Protein AF-A0A0P9Q0Q7-F1 (afdb_monomer_lite)

pLDDT: mean 89.07, std 8.87, range [48.38, 97.19]

Radius of gyration: 19.6 Å; chains: 1; bounding box: 45×45×60 Å

Secondary structure (DSSP, 8-state):
-HHHHHHHHHHHHHHHHHHHHHHHTT-HHHHHHHHHHHHHHHHHHHHHHHHHHHHHHHHHHHHHHHHHHHHHHHHHHHHHH-TTHHHHHHHHHHHHHHHHHHHHHHHHHHHHHH--SSHHHHHHHHHHHHHHHHHHHHHTSHHHHHHHHHHHSS---

Sequence (157 aa):
MLGWYALGSAIMAASAFQFYLQY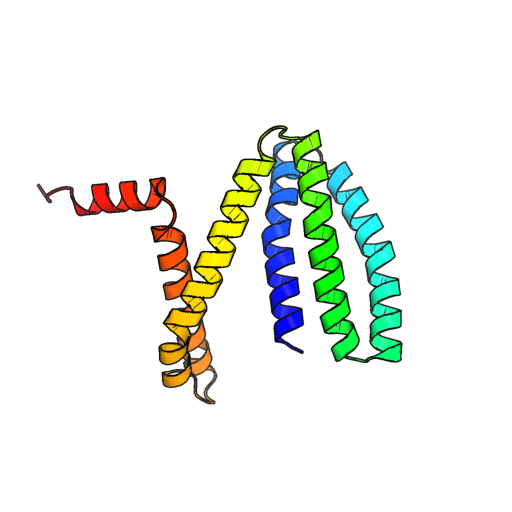AYGRMHLHLWYSLISTLISVPVMFVAIHYHGVYGAALAWFFLRATSFAIWPVIVHQHLAPGLHRQWLSDILRISAMTAAGLAISAPVFHLIADESRGSLLLALAASGLVTLALVAASHGPLASKIYVLFSKPST

Organism: NCBI:txid264451

Foldseek 3Di:
DVVLQVLLVVLVVVCVVLVVLCVVVVNCVLVVVLVVVLCVVLVVQQVVLCVPPNPVSNSNSSNVSSVVCSVPVVVVSCVVRPPPVVVVSVVLVVLLVVLLVVLLVVLVVVLVVQDDPDPVSNVVSVVVSVVSSVVSSQCSDVVSVVVVVVVVPDPDD

Structure (mmCIF, N/CA/C/O backbone):
data_AF-A0A0P9Q0Q7-F1
#
_entry.id   AF-A0A0P9Q0Q7-F1
#
loop_
_atom_site.group_PDB
_atom_site.id
_atom_site.type_symbol
_atom_site.label_atom_id
_atom_site.label_alt_id
_atom_site.label_comp_id
_atom_site.label_asym_id
_atom_site.label_entity_id
_atom_site.label_seq_id
_atom_site.pdbx_PDB_ins_code
_atom_site.Cartn_x
_atom_site.Cartn_y
_atom_site.Cartn_z
_atom_site.occupancy
_atom_site.B_iso_or_equiv
_atom_site.auth_seq_id
_atom_site.auth_comp_id
_atom_site.auth_asym_id
_atom_site.auth_atom_id
_atom_site.pdbx_PDB_model_num
ATOM 1 N N . MET A 1 1 ? 9.845 2.723 -13.147 1.00 74.44 1 MET A N 1
ATOM 2 C CA . MET A 1 1 ? 9.960 1.307 -12.719 1.00 74.44 1 MET A CA 1
ATOM 3 C C . MET A 1 1 ? 9.775 1.166 -11.213 1.00 74.44 1 MET A C 1
ATOM 5 O O . MET A 1 1 ? 8.823 0.516 -10.804 1.00 74.44 1 MET A O 1
ATOM 9 N N . LEU A 1 2 ? 10.594 1.841 -10.395 1.00 82.62 2 LEU A N 1
ATOM 10 C CA . LEU A 1 2 ? 10.502 1.778 -8.928 1.00 82.62 2 LEU A CA 1
ATOM 11 C C . LEU A 1 2 ? 9.139 2.227 -8.370 1.00 82.62 2 LEU A C 1
ATOM 13 O O . LEU A 1 2 ? 8.640 1.610 -7.439 1.00 82.62 2 LEU A O 1
ATOM 17 N N . GLY A 1 3 ? 8.500 3.233 -8.981 1.00 88.88 3 GLY A N 1
ATOM 18 C CA . GLY A 1 3 ? 7.166 3.694 -8.571 1.00 88.88 3 GLY A CA 1
ATOM 19 C C . GLY A 1 3 ? 6.092 2.600 -8.615 1.00 88.88 3 GLY A C 1
ATOM 20 O O . GLY A 1 3 ? 5.361 2.429 -7.647 1.00 88.88 3 GLY A O 1
ATOM 21 N N . TRP A 1 4 ? 6.043 1.795 -9.684 1.00 88.62 4 TRP A N 1
ATOM 22 C CA . TRP A 1 4 ? 5.101 0.669 -9.794 1.00 88.62 4 TRP A CA 1
ATOM 23 C C . TRP A 1 4 ? 5.339 -0.384 -8.715 1.00 88.62 4 TRP A C 1
ATOM 25 O O . TRP A 1 4 ? 4.401 -0.876 -8.090 1.00 88.62 4 TRP A O 1
ATOM 35 N N . TYR A 1 5 ? 6.609 -0.682 -8.451 1.00 90.12 5 TYR A N 1
ATOM 36 C CA . TYR A 1 5 ? 6.983 -1.623 -7.409 1.00 90.12 5 TYR A CA 1
ATOM 37 C C . TYR A 1 5 ? 6.621 -1.105 -6.007 1.00 90.12 5 TYR A C 1
ATOM 39 O O . TYR A 1 5 ? 6.055 -1.843 -5.197 1.00 90.12 5 TYR A O 1
ATOM 47 N N . ALA A 1 6 ? 6.880 0.178 -5.734 1.00 89.88 6 ALA A N 1
ATOM 48 C CA . ALA A 1 6 ? 6.519 0.837 -4.482 1.00 89.88 6 ALA A CA 1
ATOM 49 C C . ALA A 1 6 ? 4.998 0.853 -4.265 1.00 89.88 6 ALA A C 1
ATOM 51 O O . ALA A 1 6 ? 4.535 0.489 -3.187 1.00 89.88 6 ALA A O 1
ATOM 52 N N . LEU A 1 7 ? 4.213 1.172 -5.301 1.00 91.44 7 LEU A N 1
ATOM 53 C CA . LEU A 1 7 ? 2.749 1.111 -5.252 1.00 91.44 7 LEU A CA 1
ATOM 54 C C . LEU A 1 7 ? 2.243 -0.309 -4.976 1.00 91.44 7 LEU A C 1
ATOM 56 O O . LEU A 1 7 ? 1.397 -0.502 -4.106 1.00 91.44 7 LEU A O 1
ATOM 60 N N . GLY A 1 8 ? 2.790 -1.319 -5.660 1.00 92.81 8 GLY A N 1
ATOM 61 C CA . GLY A 1 8 ? 2.439 -2.718 -5.400 1.00 92.81 8 GLY A CA 1
ATOM 62 C C . GLY A 1 8 ? 2.767 -3.142 -3.965 1.00 92.81 8 GLY A C 1
ATOM 63 O O . GLY A 1 8 ? 1.988 -3.851 -3.330 1.00 92.81 8 GLY A O 1
ATOM 64 N N . SER A 1 9 ? 3.885 -2.653 -3.425 1.00 92.62 9 SER A N 1
ATOM 65 C CA . SER A 1 9 ? 4.300 -2.901 -2.038 1.00 92.62 9 SER A CA 1
ATOM 66 C C . SER A 1 9 ? 3.380 -2.208 -1.026 1.00 92.62 9 SER A C 1
ATOM 68 O O . SER A 1 9 ? 3.021 -2.810 -0.017 1.00 92.62 9 SER A O 1
ATOM 70 N N . ALA A 1 10 ? 2.925 -0.986 -1.316 1.00 91.62 10 ALA A N 1
ATOM 71 C CA . ALA A 1 10 ? 1.951 -0.271 -0.492 1.00 91.62 10 ALA A CA 1
ATOM 72 C C . ALA A 1 10 ? 0.596 -1.001 -0.440 1.00 91.62 10 ALA A C 1
ATOM 74 O O . ALA A 1 10 ? 0.032 -1.194 0.637 1.00 91.62 10 ALA A O 1
ATOM 75 N N . ILE A 1 11 ? 0.107 -1.485 -1.588 1.00 93.44 11 ILE A N 1
ATOM 76 C CA . ILE A 1 11 ? -1.113 -2.305 -1.661 1.00 93.44 11 ILE A CA 1
ATOM 77 C C . ILE A 1 11 ? -0.936 -3.604 -0.869 1.00 93.44 11 ILE A C 1
ATOM 79 O O . ILE A 1 11 ? -1.824 -4.006 -0.118 1.00 93.44 11 ILE A O 1
ATOM 83 N N . MET A 1 12 ? 0.223 -4.255 -0.996 1.00 92.94 12 MET A N 1
ATOM 84 C CA . MET A 1 12 ? 0.531 -5.465 -0.237 1.00 92.94 12 MET A CA 1
ATOM 85 C C . MET A 1 12 ? 0.514 -5.202 1.277 1.00 92.94 12 MET A C 1
ATOM 87 O O . MET A 1 12 ? -0.093 -5.978 2.014 1.00 92.94 12 MET A O 1
ATOM 91 N N . ALA A 1 13 ? 1.090 -4.091 1.741 1.00 91.69 13 ALA A N 1
ATOM 92 C CA . ALA A 1 13 ? 1.037 -3.694 3.147 1.00 91.69 13 ALA A CA 1
ATOM 93 C C . ALA A 1 13 ? -0.410 -3.482 3.628 1.00 91.69 13 ALA A C 1
ATOM 95 O O . ALA A 1 13 ? -0.793 -4.005 4.672 1.00 91.69 13 ALA A O 1
ATOM 96 N N . ALA A 1 14 ? -1.251 -2.808 2.836 1.00 90.50 14 ALA A N 1
ATOM 97 C CA . ALA A 1 14 ? -2.673 -2.650 3.150 1.00 90.50 14 ALA A CA 1
ATOM 98 C C . ALA A 1 14 ? -3.433 -3.993 3.156 1.00 90.50 14 ALA A C 1
ATOM 100 O O . ALA A 1 14 ? -4.350 -4.197 3.951 1.00 90.50 14 ALA A O 1
ATOM 101 N N . SER A 1 15 ? -3.049 -4.946 2.303 1.00 89.62 15 SER A N 1
ATOM 102 C CA . SER A 1 15 ? -3.667 -6.277 2.263 1.00 89.62 15 SER A CA 1
ATOM 103 C C . SER A 1 15 ? -3.390 -7.117 3.519 1.00 89.62 15 SER A C 1
ATOM 105 O O . SER A 1 15 ? -4.184 -8.001 3.845 1.00 89.62 15 SER A O 1
ATOM 107 N N . ALA A 1 16 ? -2.328 -6.810 4.278 1.00 89.44 16 ALA A N 1
ATOM 108 C CA . ALA A 1 16 ? -1.969 -7.533 5.499 1.00 89.44 16 ALA A CA 1
ATOM 109 C C . ALA A 1 16 ? -3.062 -7.461 6.581 1.00 89.44 16 ALA A C 1
ATOM 111 O O . ALA A 1 16 ? -3.236 -8.408 7.348 1.00 89.44 16 ALA A O 1
ATOM 112 N N . PHE A 1 17 ? -3.877 -6.400 6.600 1.00 89.00 17 PHE A N 1
ATOM 113 C CA . PHE A 1 17 ? -5.008 -6.300 7.528 1.00 89.00 17 PHE A CA 1
ATOM 114 C C . PHE A 1 17 ? -6.030 -7.432 7.347 1.00 89.00 17 PHE A C 1
ATOM 116 O O . PHE A 1 17 ? -6.624 -7.885 8.324 1.00 89.00 17 PHE A O 1
ATOM 123 N N . GLN A 1 18 ? -6.186 -7.952 6.126 1.00 90.94 18 GLN A N 1
ATOM 124 C CA . GLN A 1 18 ? -7.062 -9.096 5.862 1.00 90.94 18 GLN A CA 1
ATOM 125 C C . GLN A 1 18 ? -6.522 -10.389 6.474 1.00 90.94 18 GLN A C 1
ATOM 127 O O . GLN A 1 18 ? -7.299 -11.243 6.900 1.00 90.94 18 GLN A O 1
ATOM 132 N N . PHE A 1 19 ? -5.197 -10.536 6.529 1.00 90.06 19 PHE A N 1
ATOM 133 C CA . PHE A 1 19 ? -4.550 -11.649 7.215 1.00 90.06 19 PHE A CA 1
ATOM 134 C C . PHE A 1 19 ? -4.738 -11.540 8.734 1.00 90.06 19 PHE A C 1
ATOM 136 O O . PHE A 1 19 ? -5.139 -12.516 9.364 1.00 90.06 19 PHE A O 1
ATOM 143 N N . TYR A 1 20 ? -4.547 -10.351 9.316 1.00 90.81 20 TYR A N 1
ATOM 144 C CA . TYR A 1 20 ? -4.773 -10.141 10.752 1.00 90.81 20 TYR A CA 1
ATOM 145 C C . TYR A 1 20 ? -6.220 -10.419 11.162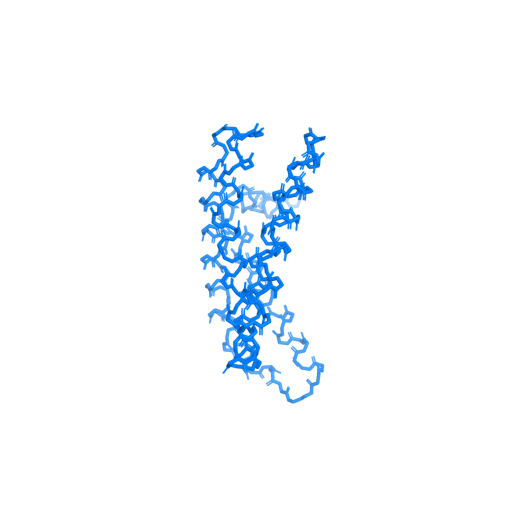 1.00 90.81 20 TYR A C 1
ATOM 147 O O . TYR A 1 20 ? -6.454 -11.041 12.196 1.00 90.81 20 TYR A O 1
ATOM 155 N N . LEU A 1 21 ? -7.190 -10.033 10.329 1.00 90.44 21 LEU A N 1
ATOM 156 C CA . LEU A 1 21 ? -8.595 -10.358 10.561 1.00 90.44 21 LEU A CA 1
ATOM 157 C C . LEU A 1 21 ? -8.821 -11.878 10.562 1.00 90.44 21 LEU A C 1
ATOM 159 O O . LEU A 1 21 ? -9.425 -12.417 11.483 1.00 90.44 21 LEU A O 1
ATOM 163 N N . GLN A 1 22 ? -8.276 -12.597 9.581 1.00 91.50 22 GLN A N 1
ATOM 164 C CA . GLN A 1 22 ? -8.366 -14.062 9.537 1.00 91.50 22 GLN A CA 1
ATOM 165 C C . GLN A 1 22 ? -7.701 -14.731 10.744 1.00 91.50 22 GLN A C 1
ATOM 167 O O . GLN A 1 22 ? -8.200 -15.750 11.227 1.00 91.50 22 GLN A O 1
ATOM 172 N N . TYR A 1 23 ? -6.612 -14.144 11.247 1.00 91.25 23 TYR A N 1
ATOM 173 C CA . TYR A 1 23 ? -5.919 -14.595 12.452 1.00 91.25 23 TYR A CA 1
ATOM 174 C C . TYR A 1 23 ? -6.765 -14.425 13.701 1.00 91.25 23 TYR A C 1
ATOM 176 O O . TYR A 1 23 ? -6.936 -15.385 14.448 1.00 91.25 23 TYR A O 1
ATOM 184 N N . ALA A 1 24 ? -7.374 -13.255 13.879 1.00 90.44 24 ALA A N 1
ATOM 185 C CA . ALA A 1 24 ? -8.249 -12.983 15.013 1.00 90.44 24 ALA A CA 1
ATOM 186 C C . ALA A 1 24 ? -9.450 -13.945 15.081 1.00 90.44 24 ALA A C 1
ATOM 188 O O . ALA A 1 24 ? -9.855 -14.347 16.167 1.00 90.44 24 ALA A O 1
ATOM 189 N N . TYR A 1 25 ? -9.988 -14.357 13.929 1.00 90.31 25 TYR A N 1
ATOM 190 C CA . TYR A 1 25 ? -11.109 -15.302 13.844 1.00 90.31 25 TYR A CA 1
ATOM 191 C C . TYR A 1 25 ? -10.684 -16.783 13.780 1.00 90.31 25 TYR A C 1
ATOM 193 O O . TYR A 1 25 ? -11.538 -17.657 13.622 1.00 90.31 25 TYR A O 1
ATOM 201 N N . GLY A 1 26 ? -9.383 -17.095 13.844 1.00 91.25 26 GLY A N 1
ATOM 202 C CA . GLY A 1 26 ? -8.869 -18.47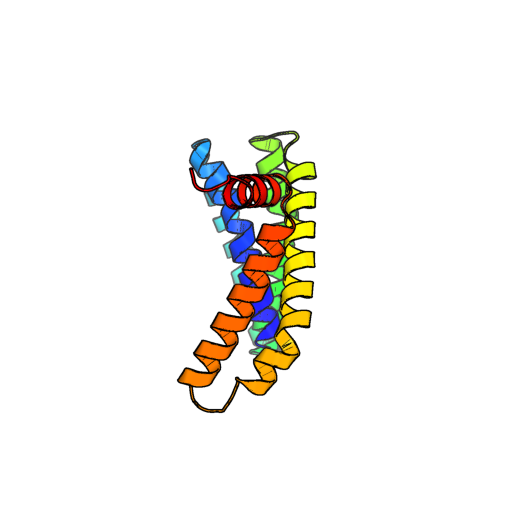0 13.781 1.00 91.25 26 GLY A CA 1
ATOM 203 C C . GLY A 1 26 ? -9.093 -19.188 12.440 1.00 91.25 26 GLY A C 1
ATOM 204 O O . GLY A 1 26 ? -8.945 -20.406 12.354 1.00 91.25 26 GLY A O 1
ATOM 205 N N . ARG A 1 27 ? -9.445 -18.470 11.364 1.00 88.56 27 ARG A N 1
ATOM 206 C CA . ARG A 1 27 ? -9.771 -19.048 10.044 1.00 88.56 27 ARG A CA 1
ATOM 207 C C . ARG A 1 27 ? -8.615 -18.921 9.048 1.00 88.56 27 ARG A C 1
ATOM 209 O O . ARG A 1 27 ? -8.761 -18.345 7.975 1.00 88.56 27 ARG A O 1
ATOM 216 N N . MET A 1 28 ? -7.472 -19.518 9.381 1.00 89.56 28 MET A N 1
ATOM 217 C CA . MET A 1 28 ? -6.247 -19.475 8.559 1.00 89.56 28 MET A CA 1
ATOM 218 C C . MET A 1 28 ? -6.342 -20.188 7.204 1.00 89.56 28 MET A C 1
ATOM 220 O O . MET A 1 28 ? -5.610 -19.848 6.276 1.00 89.56 28 MET A O 1
ATOM 224 N N . HIS A 1 29 ? -7.240 -21.166 7.068 1.00 90.25 29 HIS A N 1
ATOM 225 C CA . HIS A 1 29 ? -7.381 -21.944 5.833 1.00 90.25 29 HIS A CA 1
ATOM 226 C C . HIS A 1 29 ? -7.730 -21.068 4.621 1.00 90.25 29 HIS A C 1
ATOM 228 O O . HIS A 1 29 ? -7.271 -21.352 3.518 1.00 90.25 29 HIS A O 1
ATOM 234 N N . LEU A 1 30 ? -8.487 -19.983 4.820 1.00 89.44 30 LEU A N 1
ATOM 235 C CA . LEU A 1 30 ? -8.807 -19.025 3.760 1.00 89.44 30 LEU A CA 1
ATOM 236 C C . LEU A 1 30 ? -7.532 -18.360 3.221 1.00 89.44 30 LEU A C 1
ATOM 238 O O . LEU A 1 30 ? -7.326 -18.313 2.010 1.00 89.44 30 LEU A O 1
ATOM 242 N N . HIS A 1 31 ? -6.636 -17.918 4.106 1.00 91.56 31 HIS A N 1
ATOM 243 C CA . HIS A 1 31 ? -5.380 -17.280 3.718 1.00 91.56 31 HIS A CA 1
ATOM 244 C C . HIS A 1 31 ? -4.430 -18.257 3.026 1.00 91.56 31 HIS A C 1
ATOM 246 O O . HIS A 1 31 ? -3.730 -17.872 2.089 1.00 91.56 31 HIS A O 1
ATOM 252 N N . LEU A 1 32 ? -4.418 -19.520 3.463 1.00 92.19 32 LEU A N 1
ATOM 253 C CA . LEU A 1 32 ? -3.636 -20.571 2.817 1.00 92.19 32 LEU A CA 1
ATOM 254 C C . LEU A 1 32 ? -4.092 -20.774 1.369 1.00 92.19 32 LEU A C 1
ATOM 256 O O . LEU A 1 32 ? -3.270 -20.714 0.456 1.00 92.19 32 LEU A O 1
ATOM 260 N N . TRP A 1 33 ? -5.400 -20.937 1.147 1.00 92.81 33 TRP A N 1
ATOM 261 C CA . TRP A 1 33 ? -5.963 -21.067 -0.198 1.00 92.81 33 TRP A CA 1
ATOM 262 C C . TRP A 1 33 ? -5.686 -19.841 -1.065 1.00 92.81 33 TRP A C 1
ATOM 264 O O . TRP A 1 33 ? -5.246 -19.986 -2.204 1.00 92.81 33 TRP A O 1
ATOM 274 N N . TYR A 1 34 ? -5.859 -18.638 -0.515 1.00 92.31 34 TYR A N 1
ATOM 275 C CA . TYR A 1 34 ? -5.479 -17.404 -1.196 1.00 92.31 34 TYR A CA 1
ATOM 276 C C . TYR A 1 34 ? -4.002 -17.396 -1.591 1.00 92.31 34 TYR A C 1
ATOM 278 O O . TYR A 1 34 ? -3.682 -17.079 -2.731 1.00 92.31 34 TYR A O 1
ATOM 286 N N . SER A 1 35 ? -3.103 -17.776 -0.685 1.00 91.81 35 SER A N 1
ATOM 287 C CA . SER A 1 35 ? -1.659 -17.768 -0.937 1.00 91.81 35 SER A CA 1
ATOM 288 C C . SER A 1 35 ? -1.257 -18.777 -2.011 1.00 91.81 35 SER A C 1
ATOM 290 O O . SER A 1 35 ? -0.413 -18.468 -2.853 1.00 91.81 35 SER A O 1
ATOM 292 N N . LEU A 1 36 ? -1.890 -19.954 -2.026 1.00 95.56 36 LEU A N 1
ATOM 293 C CA . LEU A 1 36 ? -1.678 -20.977 -3.051 1.00 95.56 36 LEU A CA 1
ATOM 294 C C . LEU A 1 36 ? -2.149 -20.496 -4.425 1.00 95.56 36 LEU A C 1
ATOM 296 O O . LEU A 1 36 ? -1.371 -20.513 -5.376 1.00 95.56 36 LEU A O 1
ATOM 300 N N . ILE A 1 37 ? -3.389 -20.008 -4.521 1.00 94.62 37 ILE A N 1
ATOM 301 C CA . ILE A 1 37 ? -3.960 -19.497 -5.777 1.00 94.62 37 ILE A CA 1
ATOM 302 C C . ILE A 1 37 ? -3.165 -18.281 -6.265 1.00 94.62 37 ILE A C 1
ATOM 304 O O . ILE A 1 37 ? -2.792 -18.205 -7.434 1.00 94.62 37 ILE A O 1
ATOM 308 N N . SER A 1 38 ? -2.850 -17.348 -5.364 1.00 93.06 38 SER A N 1
ATOM 309 C CA . SER A 1 38 ? -2.074 -16.148 -5.674 1.00 93.06 38 SER A CA 1
ATOM 310 C C . SER A 1 38 ? -0.689 -16.509 -6.199 1.00 93.06 38 SER A C 1
ATOM 312 O O . SER A 1 38 ? -0.277 -15.953 -7.211 1.00 93.06 38 SER A O 1
ATOM 314 N N . THR A 1 39 ? 0.008 -17.469 -5.586 1.00 94.50 39 THR A N 1
ATOM 315 C CA . THR A 1 39 ? 1.317 -17.943 -6.068 1.00 94.50 39 THR A CA 1
ATOM 316 C C . THR A 1 39 ? 1.203 -18.626 -7.430 1.00 94.50 39 THR A C 1
ATOM 318 O O . THR A 1 39 ? 1.972 -18.299 -8.334 1.00 94.50 39 THR A O 1
ATOM 321 N N . LEU A 1 40 ? 0.221 -19.517 -7.603 1.00 96.88 40 LEU A N 1
ATOM 322 C CA . LEU A 1 40 ? 0.012 -20.260 -8.848 1.00 96.88 40 LEU A CA 1
ATOM 323 C C . LEU A 1 40 ? -0.275 -19.338 -10.039 1.00 96.88 40 LEU A C 1
ATOM 325 O O . LEU A 1 40 ? 0.123 -19.651 -11.153 1.00 96.88 40 LEU A O 1
ATOM 329 N N . ILE A 1 41 ? -0.924 -18.195 -9.807 1.00 96.31 41 ILE A N 1
ATOM 330 C CA . ILE A 1 41 ? -1.160 -17.166 -10.828 1.00 96.31 41 ILE A CA 1
ATOM 331 C C . ILE A 1 41 ? 0.058 -16.243 -10.970 1.00 96.31 41 ILE A C 1
ATOM 333 O O . ILE A 1 41 ? 0.486 -15.934 -12.081 1.00 96.31 41 ILE A O 1
ATOM 337 N N . SER A 1 42 ? 0.637 -15.794 -9.855 1.00 94.50 42 SER A N 1
ATOM 338 C CA . SER A 1 42 ? 1.690 -14.772 -9.860 1.00 94.50 42 SER A CA 1
ATOM 339 C C . SER A 1 42 ? 2.968 -15.255 -10.534 1.00 94.50 42 SER A C 1
ATOM 341 O O . SER A 1 42 ? 3.576 -14.491 -11.274 1.00 94.50 42 SER A O 1
ATOM 343 N N . VAL A 1 43 ? 3.374 -16.508 -10.305 1.00 96.06 43 VAL A N 1
ATOM 344 C CA . VAL A 1 43 ? 4.601 -17.080 -10.885 1.00 96.06 43 VAL A CA 1
ATOM 345 C C . VAL A 1 43 ? 4.569 -17.086 -12.422 1.00 96.06 43 VAL A C 1
ATOM 347 O O . VAL A 1 43 ? 5.469 -16.490 -13.017 1.00 96.06 43 VAL A O 1
ATOM 350 N N . PRO A 1 44 ? 3.564 -17.679 -13.097 1.00 96.94 44 PRO A N 1
ATOM 351 C CA . PRO A 1 44 ? 3.512 -17.674 -14.557 1.00 96.94 44 PRO A CA 1
ATOM 352 C C . PRO A 1 44 ? 3.326 -16.268 -15.135 1.00 96.94 44 PRO A C 1
ATOM 354 O O . PRO A 1 44 ? 3.985 -15.933 -16.118 1.00 96.94 44 PRO A O 1
ATOM 357 N N . VAL A 1 45 ? 2.506 -15.412 -14.512 1.00 96.62 45 VAL A N 1
ATOM 358 C CA . VAL A 1 45 ? 2.345 -14.015 -14.958 1.00 96.62 45 VAL A CA 1
ATOM 359 C C . VAL A 1 45 ? 3.675 -13.263 -14.887 1.00 96.62 45 VAL A C 1
ATOM 361 O O . VAL A 1 45 ? 4.039 -12.565 -15.831 1.00 96.62 45 VAL A O 1
ATOM 364 N N . MET A 1 46 ? 4.429 -13.435 -13.800 1.00 95.62 46 MET A N 1
ATOM 365 C CA . MET A 1 46 ? 5.739 -12.813 -13.628 1.00 95.62 46 MET A CA 1
ATOM 366 C C . MET A 1 46 ? 6.753 -13.342 -14.647 1.00 95.62 46 MET A C 1
ATOM 368 O O . MET A 1 46 ? 7.482 -12.553 -15.241 1.00 95.62 46 MET A O 1
ATOM 372 N N . PHE A 1 47 ? 6.770 -14.656 -14.895 1.00 97.06 47 PHE A N 1
ATOM 373 C CA . PHE A 1 47 ? 7.647 -15.274 -15.891 1.00 97.06 47 PHE A CA 1
ATOM 374 C C . PHE A 1 47 ? 7.411 -14.692 -17.289 1.00 97.06 47 PHE A C 1
ATOM 376 O O . PHE A 1 47 ? 8.350 -14.226 -17.931 1.00 97.06 47 PHE A O 1
ATOM 383 N N . VAL A 1 48 ? 6.150 -14.650 -17.730 1.00 97.19 48 VAL A N 1
ATOM 384 C CA . VAL A 1 48 ? 5.766 -14.083 -19.030 1.00 97.19 48 VAL A CA 1
ATOM 385 C C . VAL A 1 48 ? 6.126 -12.598 -19.100 1.00 97.19 48 VAL A C 1
ATOM 387 O O . VAL A 1 48 ? 6.760 -12.156 -20.057 1.00 97.19 48 VAL A O 1
ATOM 390 N N . ALA A 1 49 ? 5.787 -11.818 -18.071 1.00 95.88 49 ALA A N 1
ATOM 391 C CA . ALA A 1 49 ? 6.054 -10.384 -18.057 1.00 95.88 49 ALA A CA 1
ATOM 392 C C . ALA A 1 49 ? 7.557 -10.062 -18.108 1.00 95.88 49 ALA A C 1
ATOM 394 O O . ALA A 1 49 ? 7.964 -9.150 -18.828 1.00 95.88 49 ALA A O 1
ATOM 395 N N . ILE A 1 50 ? 8.386 -10.824 -17.388 1.00 96.12 50 ILE A N 1
ATOM 396 C CA . ILE A 1 50 ? 9.847 -10.686 -17.432 1.00 96.12 50 ILE A CA 1
ATOM 397 C C . ILE A 1 50 ? 10.387 -11.098 -18.800 1.00 96.12 50 ILE A C 1
ATOM 399 O O . ILE A 1 50 ? 11.240 -10.401 -19.343 1.00 96.12 50 ILE A O 1
ATOM 403 N N . HIS A 1 51 ? 9.895 -12.198 -19.371 1.00 96.12 51 HIS A N 1
ATOM 404 C CA . HIS A 1 51 ? 10.395 -12.705 -20.645 1.00 96.12 51 HIS A CA 1
ATOM 405 C C . HIS A 1 51 ? 10.198 -11.704 -21.794 1.00 96.12 51 HIS A C 1
ATOM 407 O O . HIS A 1 51 ? 11.121 -11.484 -22.573 1.00 96.12 51 HIS A O 1
ATOM 413 N N . TYR A 1 52 ? 9.031 -11.053 -21.871 1.00 95.31 52 TYR A N 1
ATOM 414 C CA . TYR A 1 52 ? 8.711 -10.125 -22.965 1.00 95.31 52 TYR A CA 1
ATOM 415 C C . TYR A 1 52 ? 9.064 -8.659 -22.684 1.00 95.31 52 TYR A C 1
ATOM 417 O O . TYR A 1 52 ? 9.361 -7.910 -23.612 1.00 95.31 52 TYR A O 1
ATOM 425 N N . HIS A 1 53 ? 9.021 -8.224 -21.421 1.00 93.31 53 HIS A N 1
ATOM 426 C CA . HIS A 1 53 ? 9.150 -6.808 -21.053 1.00 93.31 53 HIS A CA 1
ATOM 427 C C . HIS A 1 53 ? 10.218 -6.547 -19.976 1.00 93.31 53 HIS A C 1
ATOM 429 O O . HIS A 1 53 ? 10.322 -5.428 -19.457 1.00 93.31 53 HIS A O 1
ATOM 435 N N . GLY A 1 54 ? 11.014 -7.560 -19.618 1.00 93.00 54 GLY A N 1
ATOM 436 C CA . GLY A 1 54 ? 12.120 -7.452 -18.671 1.00 93.00 54 GLY A CA 1
ATOM 437 C C . GLY A 1 54 ? 11.699 -6.901 -17.307 1.00 93.00 54 GLY A C 1
ATOM 438 O O . GLY A 1 54 ? 10.645 -7.224 -16.757 1.00 93.00 54 GLY A O 1
ATOM 439 N N . VAL A 1 55 ? 12.534 -6.017 -16.758 1.00 92.25 55 VAL A N 1
ATOM 440 C CA . VAL A 1 55 ? 12.323 -5.404 -15.435 1.00 92.25 55 VAL A CA 1
ATOM 441 C C . VAL A 1 55 ? 11.068 -4.523 -15.395 1.00 92.25 55 VAL A C 1
ATOM 443 O O . VAL A 1 55 ? 10.383 -4.463 -14.372 1.00 92.25 55 VAL A O 1
ATOM 446 N N . TYR A 1 56 ? 10.726 -3.857 -16.503 1.00 93.00 56 TYR A N 1
ATOM 447 C CA . TYR A 1 56 ? 9.509 -3.047 -16.576 1.00 93.00 56 TYR A CA 1
ATOM 448 C C . TYR A 1 56 ? 8.258 -3.925 -16.475 1.00 93.00 56 TYR A C 1
ATOM 450 O O . TYR A 1 56 ? 7.356 -3.621 -15.692 1.00 93.00 56 TYR A O 1
ATOM 458 N N . GLY A 1 57 ? 8.251 -5.047 -17.204 1.00 93.12 57 GLY A N 1
ATOM 459 C CA . GLY A 1 57 ? 7.207 -6.066 -17.119 1.00 93.12 57 GLY A CA 1
ATOM 460 C C . GLY A 1 57 ? 7.028 -6.597 -15.706 1.00 93.12 57 GLY A C 1
ATOM 461 O O . GLY A 1 57 ? 5.904 -6.655 -15.217 1.00 93.12 57 GLY A O 1
ATOM 462 N N . ALA A 1 58 ? 8.133 -6.898 -15.021 1.00 93.81 58 ALA A N 1
ATOM 463 C CA . ALA A 1 58 ? 8.102 -7.371 -13.640 1.00 93.81 58 ALA A CA 1
ATOM 464 C C . ALA A 1 58 ? 7.410 -6.380 -12.691 1.00 93.81 58 ALA A C 1
ATOM 466 O O . ALA A 1 58 ? 6.546 -6.761 -11.901 1.00 93.81 58 ALA A O 1
ATOM 467 N N . ALA A 1 59 ? 7.764 -5.094 -12.780 1.00 93.56 59 ALA A N 1
ATOM 468 C CA . ALA A 1 59 ? 7.202 -4.060 -11.915 1.00 93.56 59 ALA A CA 1
ATOM 469 C C . ALA A 1 59 ? 5.699 -3.855 -12.164 1.00 93.56 59 ALA A C 1
ATOM 471 O O . ALA A 1 59 ? 4.928 -3.695 -11.216 1.00 93.56 59 ALA A O 1
ATOM 472 N N . LEU A 1 60 ? 5.284 -3.888 -13.433 1.00 94.56 60 LEU A N 1
ATOM 473 C CA . LEU A 1 60 ? 3.886 -3.735 -13.818 1.00 94.56 60 LEU A CA 1
ATOM 474 C C . LEU A 1 60 ? 3.056 -4.960 -13.402 1.00 94.56 60 LEU A C 1
ATOM 476 O O . LEU A 1 60 ? 2.006 -4.810 -12.778 1.00 94.56 60 LEU A O 1
ATOM 480 N N . ALA A 1 61 ? 3.565 -6.167 -13.662 1.00 95.38 61 ALA A N 1
ATOM 481 C CA . ALA A 1 61 ? 2.953 -7.419 -13.227 1.00 95.38 61 ALA A CA 1
ATOM 482 C C . ALA A 1 61 ? 2.799 -7.468 -11.703 1.00 95.38 61 ALA A C 1
ATOM 484 O O . ALA A 1 61 ? 1.717 -7.776 -11.210 1.00 95.38 61 ALA A O 1
ATOM 485 N N . TRP A 1 62 ? 3.842 -7.100 -10.950 1.00 94.69 62 TRP A N 1
ATOM 486 C CA . TRP A 1 62 ? 3.790 -7.024 -9.489 1.00 94.69 62 TRP A CA 1
ATOM 487 C C . TRP A 1 62 ? 2.664 -6.110 -9.001 1.00 94.69 62 TRP A C 1
ATOM 489 O O . TRP A 1 62 ? 1.860 -6.513 -8.160 1.00 94.69 62 TRP A O 1
ATOM 499 N N . PHE A 1 63 ? 2.580 -4.894 -9.546 1.00 95.56 63 PHE A N 1
ATOM 500 C CA . PHE A 1 63 ? 1.537 -3.940 -9.183 1.00 95.56 63 PHE A CA 1
ATOM 501 C C . PHE A 1 63 ? 0.136 -4.496 -9.458 1.00 95.56 63 PHE A C 1
ATOM 503 O O . PHE A 1 63 ? -0.689 -4.527 -8.545 1.00 95.56 63 PHE A O 1
ATOM 510 N N . PHE A 1 64 ? -0.129 -4.975 -10.677 1.00 96.00 64 PHE A N 1
ATOM 511 C CA . PHE A 1 64 ? -1.462 -5.449 -11.048 1.00 96.00 64 PHE A CA 1
ATOM 512 C C . PHE A 1 64 ? -1.866 -6.716 -10.296 1.00 96.00 64 PHE A C 1
ATOM 514 O O . PHE A 1 64 ? -2.994 -6.792 -9.823 1.00 96.00 64 PHE A O 1
ATOM 521 N N . LEU A 1 65 ? -0.950 -7.665 -10.082 1.00 95.50 65 LEU A N 1
ATOM 522 C CA . LEU A 1 65 ? -1.224 -8.852 -9.266 1.00 95.50 65 LEU A CA 1
ATOM 523 C C . LEU A 1 65 ? -1.650 -8.466 -7.841 1.00 95.50 65 LEU A C 1
ATOM 525 O O . LEU A 1 65 ? -2.623 -9.015 -7.314 1.00 95.50 65 LEU A O 1
ATOM 529 N N . ARG A 1 66 ? -0.963 -7.495 -7.220 1.00 95.19 66 ARG A N 1
ATOM 530 C CA . ARG A 1 66 ? -1.322 -6.991 -5.883 1.00 95.19 66 ARG A CA 1
ATOM 531 C C . ARG A 1 66 ? -2.621 -6.194 -5.897 1.00 95.19 66 ARG A C 1
ATOM 533 O O . ARG A 1 66 ? -3.445 -6.409 -5.014 1.00 95.19 66 ARG A O 1
ATOM 540 N N . ALA A 1 67 ? -2.839 -5.346 -6.898 1.00 93.75 67 ALA A N 1
ATOM 541 C CA . ALA A 1 67 ? -4.062 -4.562 -7.045 1.00 93.75 67 ALA A CA 1
ATOM 542 C C . ALA A 1 67 ? -5.297 -5.456 -7.229 1.00 93.75 67 ALA A C 1
ATOM 544 O O . ALA A 1 67 ? -6.276 -5.301 -6.504 1.00 93.75 67 ALA A O 1
ATOM 545 N N . THR A 1 68 ? -5.237 -6.444 -8.125 1.00 94.56 68 THR A N 1
ATOM 546 C CA . THR A 1 68 ? -6.324 -7.408 -8.347 1.00 94.56 68 THR A CA 1
ATOM 547 C C . THR A 1 68 ? -6.598 -8.231 -7.093 1.00 94.56 68 THR A C 1
ATOM 549 O O . THR A 1 68 ? -7.750 -8.371 -6.682 1.00 94.56 68 THR A O 1
ATOM 552 N N . SER A 1 69 ? -5.545 -8.718 -6.430 1.00 92.62 69 SER A N 1
ATOM 553 C CA . SER A 1 69 ? -5.690 -9.452 -5.168 1.00 92.62 69 SER A CA 1
ATOM 554 C C . SER A 1 69 ? -6.348 -8.591 -4.086 1.00 92.62 69 SER A C 1
ATOM 556 O O . SER A 1 69 ? -7.241 -9.058 -3.386 1.00 92.62 69 SER A O 1
ATOM 558 N N . PHE A 1 70 ? -5.961 -7.319 -3.978 1.00 92.88 70 PHE A N 1
ATOM 559 C CA . PHE A 1 70 ? -6.530 -6.372 -3.021 1.00 92.88 70 PHE A CA 1
ATOM 560 C C . PHE A 1 70 ? -7.956 -5.929 -3.368 1.00 92.88 70 PHE A C 1
ATOM 562 O O . PHE A 1 70 ? -8.717 -5.602 -2.469 1.00 92.88 70 PHE A O 1
ATOM 569 N N . ALA A 1 71 ? -8.357 -5.931 -4.638 1.00 91.25 71 ALA A N 1
ATOM 570 C CA . ALA A 1 71 ? -9.736 -5.632 -5.015 1.00 91.25 71 ALA A CA 1
ATOM 571 C C . ALA A 1 71 ? -10.690 -6.783 -4.651 1.00 91.25 71 ALA A C 1
ATOM 573 O O . ALA A 1 71 ? -11.806 -6.549 -4.193 1.00 91.25 71 ALA A O 1
ATOM 574 N N . ILE A 1 72 ? -10.244 -8.029 -4.834 1.00 92.25 72 ILE A N 1
ATOM 575 C CA . ILE A 1 72 ? -11.094 -9.218 -4.692 1.00 92.25 72 ILE A CA 1
ATOM 576 C C . ILE A 1 72 ? -11.075 -9.755 -3.255 1.00 92.25 72 ILE A C 1
ATOM 578 O O . ILE A 1 72 ? -12.121 -10.020 -2.663 1.00 92.25 72 ILE A O 1
ATOM 582 N N . TRP A 1 73 ? -9.889 -9.924 -2.669 1.00 91.94 73 TRP A N 1
ATOM 583 C CA . TRP A 1 73 ? -9.726 -10.679 -1.427 1.00 91.94 73 TRP A CA 1
ATOM 584 C C . TRP A 1 73 ? -10.397 -10.042 -0.197 1.00 91.94 73 TRP A C 1
ATOM 586 O O . TRP A 1 73 ? -11.096 -10.761 0.517 1.00 91.94 73 TRP A O 1
ATOM 596 N N . PRO A 1 74 ? -10.297 -8.719 0.055 1.00 90.31 74 PRO A N 1
ATOM 597 C CA . PRO A 1 74 ? -10.997 -8.084 1.172 1.00 90.31 74 PRO A CA 1
ATOM 598 C C . PRO A 1 74 ? -12.517 -8.225 1.102 1.00 90.31 74 PRO A C 1
ATOM 600 O O . PRO A 1 74 ? -13.169 -8.315 2.139 1.00 90.31 74 PRO A O 1
ATOM 603 N N . VAL A 1 75 ? -13.102 -8.254 -0.102 1.00 89.56 75 VAL A N 1
ATOM 604 C CA . VAL A 1 75 ? -14.548 -8.473 -0.273 1.00 89.56 75 VAL A CA 1
ATOM 605 C C . VAL A 1 75 ? -14.921 -9.858 0.251 1.00 89.56 75 VAL A C 1
ATOM 607 O O . VAL A 1 75 ? -15.806 -9.967 1.097 1.00 89.56 75 VAL A O 1
ATOM 610 N N . ILE A 1 76 ? -14.199 -10.894 -0.186 1.00 91.00 76 ILE A N 1
ATOM 611 C CA . ILE A 1 76 ? -14.431 -12.288 0.221 1.00 91.00 76 ILE A CA 1
ATOM 612 C C . ILE A 1 76 ? -14.252 -12.448 1.737 1.00 91.00 76 ILE A C 1
ATOM 614 O O . ILE A 1 76 ? -15.112 -13.006 2.418 1.00 91.00 76 ILE A O 1
ATOM 618 N N . VAL A 1 77 ? -13.155 -11.921 2.288 1.00 91.00 77 VAL A N 1
ATOM 619 C CA . VAL A 1 77 ? -12.842 -12.039 3.720 1.00 91.00 77 VAL A CA 1
ATOM 620 C C . VAL A 1 77 ? -13.885 -11.319 4.57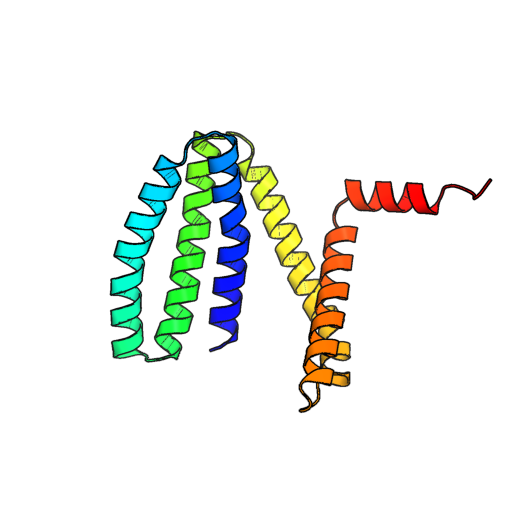5 1.00 91.00 77 VAL A C 1
ATOM 622 O O . VAL A 1 77 ? -14.364 -11.888 5.556 1.00 91.00 77 VAL A O 1
ATOM 625 N N . HIS A 1 78 ? -14.283 -10.096 4.210 1.00 91.88 78 HIS A N 1
ATOM 626 C CA . HIS A 1 78 ? -15.294 -9.354 4.963 1.00 91.88 78 HIS A CA 1
ATOM 627 C C . HIS A 1 78 ? -16.678 -9.996 4.866 1.00 91.88 78 HIS A C 1
ATOM 629 O O . HIS A 1 78 ? -17.375 -10.049 5.872 1.00 91.88 78 HIS A O 1
ATOM 635 N N . GLN A 1 79 ? -17.076 -10.524 3.706 1.00 88.50 79 GLN A N 1
ATOM 636 C CA . GLN A 1 79 ? -18.348 -11.243 3.578 1.00 88.50 79 GLN A CA 1
ATOM 637 C C . GLN A 1 79 ? -18.407 -12.479 4.486 1.00 88.50 79 GLN A C 1
ATOM 639 O O . GLN A 1 79 ? -19.454 -12.751 5.066 1.00 88.50 79 GLN A O 1
ATOM 644 N N . HIS A 1 80 ? -17.289 -13.195 4.645 1.00 87.69 80 HIS A N 1
ATOM 645 C CA . HIS A 1 80 ? -17.247 -14.440 5.418 1.00 87.69 80 HIS A CA 1
ATOM 646 C C . HIS A 1 80 ? -17.025 -14.245 6.924 1.00 87.69 80 HIS A C 1
ATOM 648 O O . HIS A 1 80 ? -17.520 -15.038 7.722 1.00 87.69 80 HIS A O 1
ATOM 654 N N . LEU A 1 81 ? -16.253 -13.228 7.325 1.00 89.00 81 LEU A N 1
ATOM 655 C CA . LEU A 1 81 ? -15.829 -13.037 8.722 1.00 89.00 81 LEU A CA 1
ATOM 656 C C . LEU A 1 81 ? -16.464 -11.833 9.419 1.00 89.00 81 LEU A C 1
ATOM 658 O O . LEU A 1 81 ? -16.602 -11.854 10.637 1.00 89.00 81 LEU A O 1
ATOM 662 N N . ALA A 1 82 ? -16.814 -10.776 8.685 1.00 87.88 82 ALA A N 1
ATOM 663 C CA . ALA A 1 82 ? -17.279 -9.515 9.264 1.00 87.88 82 ALA A CA 1
ATOM 664 C C . ALA A 1 82 ? -18.262 -8.784 8.323 1.00 87.88 82 ALA A C 1
ATOM 666 O O . ALA A 1 82 ? -17.940 -7.708 7.795 1.00 87.88 82 ALA A O 1
ATOM 667 N N . PRO A 1 83 ? -19.455 -9.358 8.065 1.00 85.44 83 PRO A N 1
ATOM 668 C CA . PRO A 1 83 ? -20.437 -8.750 7.176 1.00 85.44 83 PRO A CA 1
ATOM 669 C C . PRO A 1 83 ? -20.832 -7.358 7.689 1.00 85.44 83 PRO A C 1
ATOM 671 O O . PRO A 1 83 ? -21.071 -7.155 8.875 1.00 85.44 83 PRO A O 1
ATOM 674 N N . GLY A 1 84 ? -20.857 -6.375 6.787 1.00 86.94 84 GLY A N 1
ATOM 675 C CA . GLY A 1 84 ? -21.099 -4.963 7.115 1.00 86.94 84 GLY A CA 1
ATOM 676 C C . GLY A 1 84 ? -19.834 -4.115 7.307 1.00 86.94 84 GLY A C 1
ATOM 677 O O . GLY A 1 84 ? -19.893 -2.903 7.107 1.00 86.94 84 GLY A O 1
ATOM 678 N N . LEU A 1 85 ? -18.667 -4.721 7.571 1.00 88.62 85 LEU A N 1
ATOM 679 C CA . LEU A 1 85 ? -17.407 -3.981 7.750 1.00 88.62 85 LEU A CA 1
ATOM 680 C C . LEU A 1 85 ? -16.881 -3.364 6.443 1.00 88.62 85 LEU A C 1
ATOM 682 O O . LEU A 1 85 ? -16.225 -2.324 6.461 1.00 88.62 85 LEU A O 1
ATOM 686 N N . HIS A 1 86 ? -17.176 -3.984 5.296 1.00 90.19 86 HIS A N 1
ATOM 687 C CA . HIS A 1 86 ? -16.538 -3.649 4.020 1.00 90.19 86 HIS A CA 1
ATOM 688 C C . HIS A 1 86 ? -16.705 -2.181 3.603 1.00 90.19 86 HIS A C 1
ATOM 690 O O . HIS A 1 86 ? -15.734 -1.562 3.177 1.00 90.19 86 HIS A O 1
ATOM 696 N N . ARG A 1 87 ? -17.901 -1.600 3.764 1.00 88.12 87 ARG A N 1
ATOM 697 C CA . ARG A 1 87 ? -18.158 -0.203 3.373 1.00 88.12 87 ARG A CA 1
ATOM 698 C C . ARG A 1 87 ? -17.361 0.786 4.224 1.00 88.12 87 ARG A C 1
ATOM 700 O O . ARG A 1 87 ? -16.771 1.715 3.680 1.00 88.12 87 ARG A O 1
ATOM 707 N N . GLN A 1 88 ? -17.335 0.568 5.539 1.00 89.69 88 GLN A N 1
ATOM 708 C CA . GLN A 1 88 ? -16.565 1.396 6.465 1.00 89.69 88 GLN A CA 1
ATOM 709 C C . GLN A 1 88 ? -15.067 1.281 6.163 1.00 89.69 88 GLN A C 1
ATOM 711 O O . GLN A 1 88 ? -14.398 2.291 5.967 1.00 89.69 88 GLN A O 1
ATOM 716 N N . TRP A 1 89 ? -14.571 0.050 6.019 1.00 91.00 89 TRP A N 1
ATOM 717 C CA . TRP A 1 89 ? -13.174 -0.211 5.686 1.00 91.00 89 TRP A CA 1
ATOM 718 C C . TRP A 1 89 ? -12.759 0.433 4.359 1.00 91.00 89 TRP A C 1
ATOM 720 O O . TRP A 1 89 ? -11.708 1.062 4.295 1.00 91.00 89 TRP A O 1
ATOM 730 N N . LEU A 1 90 ? -13.588 0.347 3.312 1.00 90.75 90 LEU A N 1
ATOM 731 C CA . LEU A 1 90 ? -13.288 0.970 2.022 1.00 90.75 90 LEU A CA 1
ATOM 732 C C . LEU A 1 90 ? -13.207 2.497 2.143 1.00 90.75 90 LEU A C 1
ATOM 734 O O . LEU A 1 90 ? -12.289 3.105 1.599 1.00 90.75 90 LEU A O 1
ATOM 738 N N . SER A 1 91 ? -14.125 3.114 2.893 1.00 90.50 91 SER A N 1
ATOM 739 C CA . SER A 1 91 ? -14.073 4.552 3.173 1.00 90.50 91 SER A CA 1
ATOM 740 C C . SER A 1 91 ? -12.803 4.943 3.932 1.00 90.50 91 SER A C 1
ATOM 742 O O . SER A 1 91 ? -12.218 5.988 3.646 1.00 90.50 91 SER A O 1
ATOM 744 N N . ASP A 1 92 ? -12.373 4.127 4.895 1.00 91.25 92 ASP A N 1
ATOM 745 C CA . ASP A 1 92 ? -11.152 4.366 5.660 1.00 91.25 92 ASP A CA 1
ATOM 746 C C . ASP A 1 92 ? -9.899 4.220 4.785 1.00 91.25 92 ASP A C 1
ATOM 748 O O . ASP A 1 92 ? -9.029 5.089 4.830 1.00 91.25 92 ASP A O 1
ATOM 752 N N . ILE A 1 93 ? -9.835 3.193 3.930 1.00 92.06 93 ILE A N 1
ATOM 753 C CA . ILE A 1 93 ? -8.744 3.002 2.964 1.00 92.06 93 ILE A CA 1
ATOM 754 C C . ILE A 1 93 ? -8.670 4.174 1.985 1.00 92.06 93 ILE A C 1
ATOM 756 O O . ILE A 1 93 ? -7.597 4.748 1.822 1.00 92.06 93 ILE A O 1
ATOM 760 N N . LEU A 1 94 ? -9.792 4.581 1.382 1.00 91.62 94 LEU A N 1
ATOM 761 C CA . LEU A 1 94 ? -9.823 5.710 0.448 1.00 91.62 94 LEU A CA 1
ATOM 762 C C . LEU A 1 94 ? -9.378 7.013 1.118 1.00 91.62 94 LEU A C 1
ATOM 764 O O . LEU A 1 94 ? -8.595 7.760 0.532 1.00 91.62 94 LEU A O 1
ATOM 768 N N . ARG A 1 95 ? -9.816 7.269 2.359 1.00 92.56 95 ARG A N 1
ATOM 769 C CA . ARG A 1 95 ? -9.361 8.432 3.133 1.00 92.56 95 ARG A CA 1
ATOM 770 C C . ARG A 1 95 ? -7.857 8.374 3.380 1.00 92.56 95 ARG A C 1
ATOM 772 O O . ARG A 1 95 ? -7.173 9.356 3.108 1.00 92.56 95 ARG A O 1
ATOM 779 N N . ILE A 1 96 ? -7.334 7.247 3.871 1.00 92.62 96 ILE A N 1
ATOM 780 C CA . ILE A 1 96 ? -5.898 7.085 4.140 1.00 92.62 96 ILE A CA 1
ATOM 781 C C . ILE A 1 96 ? -5.093 7.278 2.852 1.00 92.62 96 ILE A C 1
ATOM 783 O O . ILE A 1 96 ? -4.108 8.010 2.867 1.00 92.62 96 ILE A O 1
ATOM 787 N N . SER A 1 97 ? -5.521 6.695 1.729 1.00 92.75 97 SER A N 1
ATOM 788 C CA . SER A 1 97 ? -4.860 6.869 0.431 1.00 92.75 97 SER A CA 1
ATOM 789 C C . SER A 1 97 ? -4.882 8.322 -0.047 1.00 92.75 97 SER A C 1
ATOM 791 O O . SER A 1 97 ? -3.845 8.833 -0.467 1.00 92.75 97 SER A O 1
ATOM 793 N N . ALA A 1 98 ? -6.021 9.013 0.067 1.00 93.38 98 ALA A N 1
ATOM 794 C CA . ALA A 1 98 ? -6.139 10.421 -0.308 1.00 93.38 98 ALA A CA 1
ATOM 795 C C . ALA A 1 98 ? -5.247 11.322 0.562 1.00 93.38 98 ALA A C 1
ATOM 797 O O . ALA A 1 98 ? -4.523 12.167 0.039 1.00 93.38 98 ALA A O 1
ATOM 798 N N . MET A 1 99 ? -5.240 11.104 1.880 1.00 93.25 99 MET A N 1
ATOM 799 C CA . MET A 1 99 ? -4.373 11.844 2.801 1.00 93.25 99 MET A CA 1
ATOM 800 C C . MET A 1 99 ? -2.895 11.504 2.598 1.00 93.25 99 MET A C 1
ATOM 802 O O . MET A 1 99 ? -2.052 12.381 2.719 1.00 93.25 99 MET A O 1
ATOM 806 N N . THR A 1 100 ? -2.565 10.267 2.222 1.00 93.19 100 THR A N 1
ATOM 807 C CA . THR A 1 100 ? -1.191 9.887 1.861 1.00 93.19 100 THR A CA 1
ATOM 808 C C . THR A 1 100 ? -0.727 10.643 0.618 1.00 93.19 100 THR A C 1
ATOM 810 O O . THR A 1 100 ? 0.363 11.208 0.615 1.00 93.19 100 THR A O 1
ATOM 813 N N . ALA A 1 101 ? -1.565 10.723 -0.420 1.00 93.25 101 ALA A N 1
ATOM 814 C CA . ALA A 1 101 ? -1.259 11.491 -1.625 1.00 93.25 101 ALA A CA 1
ATOM 815 C C . ALA A 1 101 ? -1.099 12.992 -1.328 1.00 93.25 101 ALA A C 1
ATOM 817 O O . ALA A 1 101 ? -0.149 13.614 -1.798 1.00 93.25 101 ALA A O 1
ATOM 818 N N . ALA A 1 102 ? -1.985 13.559 -0.503 1.00 94.00 102 ALA A N 1
ATOM 819 C CA . ALA A 1 102 ? -1.885 14.949 -0.068 1.00 94.00 102 ALA A CA 1
ATOM 820 C C . ALA A 1 102 ? -0.614 15.203 0.760 1.00 94.00 102 ALA A C 1
ATOM 822 O O . ALA A 1 102 ? 0.082 16.183 0.520 1.00 94.00 102 ALA A O 1
ATOM 823 N N . GLY A 1 103 ? -0.275 14.301 1.685 1.00 93.19 103 GLY A N 1
ATOM 824 C CA . GLY A 1 103 ? 0.930 14.383 2.511 1.00 93.19 103 GLY A CA 1
ATOM 825 C C . GLY A 1 103 ? 2.199 14.395 1.667 1.00 93.19 103 GLY A C 1
ATOM 826 O O . GLY A 1 103 ? 3.037 15.272 1.853 1.00 93.19 103 GLY A O 1
ATOM 827 N N . LEU A 1 104 ? 2.282 13.503 0.675 1.00 92.69 104 LEU A N 1
ATOM 828 C CA . LEU A 1 104 ? 3.386 13.465 -0.286 1.00 92.69 104 LEU A CA 1
ATOM 829 C C . LEU A 1 104 ? 3.464 14.737 -1.142 1.00 92.69 104 LEU A C 1
ATOM 831 O O . LEU A 1 104 ? 4.558 15.244 -1.374 1.00 92.69 104 LEU A O 1
ATOM 835 N N . ALA A 1 105 ? 2.326 15.273 -1.595 1.00 93.69 105 ALA A N 1
ATOM 836 C CA . ALA A 1 105 ? 2.292 16.516 -2.366 1.00 93.69 105 ALA A CA 1
ATOM 837 C C . ALA A 1 105 ? 2.751 17.725 -1.532 1.00 93.69 105 ALA A C 1
ATOM 839 O O . ALA A 1 105 ? 3.503 18.564 -2.022 1.00 93.69 105 ALA A O 1
ATOM 840 N N . ILE A 1 106 ? 2.344 17.790 -0.261 1.00 93.25 106 ILE A N 1
ATOM 841 C CA . ILE A 1 106 ? 2.738 18.848 0.681 1.00 93.25 106 ILE A CA 1
ATOM 842 C C . ILE A 1 106 ? 4.218 18.727 1.059 1.00 93.25 106 ILE A C 1
ATOM 844 O O . ILE A 1 106 ? 4.907 19.739 1.175 1.00 93.25 106 ILE A O 1
ATOM 848 N N . SER A 1 107 ? 4.727 17.507 1.248 1.00 92.88 107 SER A N 1
ATOM 849 C CA . SER A 1 107 ? 6.125 17.282 1.615 1.00 92.88 107 SER A CA 1
ATOM 850 C C . SER A 1 107 ? 7.085 17.345 0.428 1.00 92.88 107 SER A C 1
ATOM 852 O O . SER A 1 107 ? 8.285 17.454 0.653 1.00 92.88 107 SER A O 1
ATOM 854 N N . ALA A 1 108 ? 6.599 17.305 -0.817 1.00 93.06 108 ALA A N 1
ATOM 855 C CA . ALA A 1 108 ? 7.418 17.362 -2.030 1.00 93.06 108 ALA A CA 1
ATOM 856 C C . ALA A 1 108 ? 8.444 18.517 -2.057 1.00 93.06 108 ALA A C 1
ATOM 858 O O . ALA A 1 108 ? 9.622 18.234 -2.281 1.00 93.06 108 ALA A O 1
ATOM 859 N N . PRO A 1 109 ? 8.084 19.793 -1.794 1.00 90.88 109 PRO A N 1
ATOM 860 C CA . PRO A 1 109 ? 9.070 20.875 -1.773 1.00 90.88 109 PRO A CA 1
ATOM 861 C C . PRO A 1 109 ? 10.142 20.665 -0.697 1.00 90.88 109 PRO A C 1
ATOM 863 O O . PRO A 1 109 ? 11.324 20.842 -0.967 1.00 90.88 109 PRO A O 1
ATOM 866 N N . VAL A 1 110 ? 9.751 20.226 0.504 1.00 88.56 110 VAL A N 1
ATOM 867 C CA . VAL A 1 110 ? 10.686 19.945 1.607 1.00 88.56 110 VAL A CA 1
ATOM 868 C C . VAL A 1 110 ? 11.613 18.783 1.252 1.00 88.56 110 VAL A C 1
ATOM 870 O O . VAL A 1 110 ? 12.813 18.848 1.505 1.00 88.56 110 VAL A O 1
ATOM 873 N N . PHE A 1 111 ? 11.077 17.740 0.618 1.00 90.75 111 PHE A N 1
ATOM 874 C CA . PHE A 1 111 ? 11.854 16.603 0.144 1.00 90.75 111 PHE A CA 1
ATOM 875 C C . PHE A 1 111 ? 12.920 17.044 -0.858 1.00 90.75 111 PHE A C 1
ATOM 877 O O . PHE A 1 111 ? 14.077 16.693 -0.683 1.00 90.75 111 PHE A O 1
ATOM 884 N N . HIS A 1 112 ? 12.563 17.853 -1.859 1.00 90.38 112 HIS A N 1
ATOM 885 C CA . HIS A 1 112 ? 13.513 18.336 -2.865 1.00 90.38 112 HIS A CA 1
ATOM 886 C C . HIS A 1 112 ? 14.587 19.280 -2.309 1.00 90.38 112 HIS A C 1
ATOM 888 O O . HIS A 1 112 ? 15.660 19.369 -2.893 1.00 90.38 112 HIS A O 1
ATOM 894 N N . LEU A 1 113 ? 14.319 19.969 -1.195 1.00 88.69 113 LEU A N 1
ATOM 895 C CA . LEU A 1 113 ? 15.304 20.827 -0.529 1.00 88.69 113 LEU A CA 1
ATOM 896 C C . LEU A 1 113 ? 16.317 20.038 0.309 1.00 88.69 113 LEU A C 1
ATOM 898 O O . LEU A 1 113 ? 17.450 20.481 0.465 1.00 88.69 113 LEU A O 1
ATOM 902 N N . ILE A 1 114 ? 15.901 18.907 0.885 1.00 87.94 114 ILE A N 1
ATOM 903 C CA . ILE A 1 114 ? 16.733 18.100 1.791 1.00 87.94 114 ILE A CA 1
ATOM 904 C C . ILE A 1 114 ? 17.416 16.949 1.048 1.00 87.94 114 ILE A C 1
ATOM 906 O O . ILE A 1 114 ? 18.519 16.562 1.420 1.00 87.94 114 ILE A O 1
ATOM 910 N N . ALA A 1 115 ? 16.761 16.369 0.041 1.00 88.12 115 ALA A N 1
ATOM 911 C CA . ALA A 1 115 ? 17.274 15.220 -0.690 1.00 88.12 115 ALA A CA 1
ATOM 912 C C . ALA A 1 115 ? 18.479 15.627 -1.546 1.00 88.12 115 ALA A C 1
ATOM 914 O O . ALA A 1 115 ? 18.332 16.246 -2.597 1.00 88.12 115 ALA A O 1
ATOM 915 N N . ASP A 1 116 ? 19.658 15.228 -1.087 1.00 88.56 116 ASP A N 1
ATOM 916 C CA . ASP A 1 116 ? 20.935 15.373 -1.774 1.00 88.56 116 ASP A CA 1
ATOM 917 C C . ASP A 1 116 ? 21.528 13.974 -2.066 1.00 88.56 116 ASP A C 1
ATOM 919 O O . ASP A 1 116 ? 20.952 12.946 -1.688 1.00 88.56 116 ASP A O 1
ATOM 923 N N . GLU A 1 117 ? 22.675 13.889 -2.747 1.00 84.94 117 GLU A N 1
ATOM 924 C CA . GLU A 1 117 ? 23.299 12.597 -3.085 1.00 84.94 117 GLU A CA 1
ATOM 925 C C . GLU A 1 117 ? 23.762 11.806 -1.849 1.00 84.94 117 GLU A C 1
ATOM 927 O O . GLU A 1 117 ? 23.926 10.579 -1.886 1.00 84.94 117 GLU A O 1
ATOM 932 N N . SER A 1 118 ? 23.949 12.485 -0.714 1.00 93.06 118 SER A N 1
ATOM 933 C CA . SER A 1 118 ? 24.332 11.824 0.529 1.00 93.06 118 SER A CA 1
ATOM 934 C C . SER A 1 118 ? 23.196 10.951 1.082 1.00 93.06 118 SER A C 1
ATOM 936 O O . SER A 1 118 ? 22.071 11.397 1.313 1.00 93.06 118 SER A O 1
ATOM 938 N N . ARG A 1 119 ? 23.503 9.685 1.399 1.00 91.25 119 ARG A N 1
ATOM 939 C CA . ARG A 1 119 ? 22.522 8.723 1.949 1.00 91.25 119 ARG A CA 1
ATOM 940 C C . ARG A 1 119 ? 21.833 9.221 3.224 1.00 91.25 119 ARG A C 1
ATOM 942 O O . ARG A 1 119 ? 20.670 8.899 3.447 1.00 91.25 119 ARG A O 1
ATOM 949 N N . GLY A 1 120 ? 22.548 9.986 4.052 1.00 93.50 120 GLY A N 1
ATOM 950 C CA . GLY A 1 120 ? 22.008 10.574 5.279 1.00 93.50 120 GLY A CA 1
ATOM 951 C C . GLY A 1 120 ? 20.936 11.626 4.998 1.00 93.50 120 GLY A C 1
ATOM 952 O O . GLY A 1 120 ? 19.872 11.585 5.610 1.00 93.50 120 GLY A O 1
ATOM 953 N N . SER A 1 121 ? 21.178 12.513 4.029 1.00 90.69 121 SER A N 1
ATOM 954 C CA . SER A 1 121 ? 20.200 13.525 3.616 1.00 90.69 121 SER A CA 1
ATOM 955 C C . SER A 1 121 ? 18.945 12.895 3.006 1.00 90.69 121 SER A C 1
ATOM 957 O O . SER A 1 121 ? 17.833 13.269 3.368 1.00 90.69 121 SER A O 1
ATOM 959 N N . LEU A 1 122 ? 19.104 11.849 2.185 1.00 92.88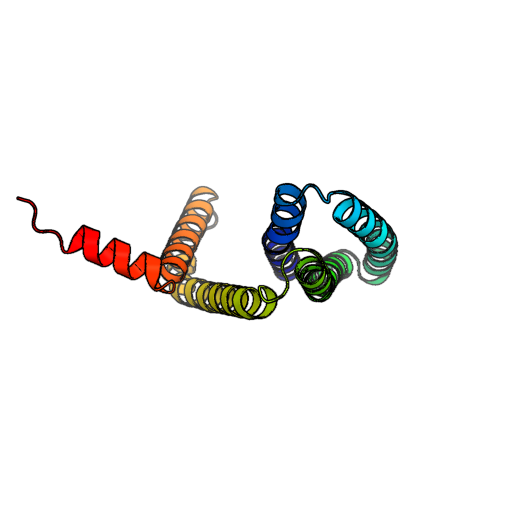 122 LEU A N 1
ATOM 960 C CA . LEU A 1 122 ? 17.985 11.099 1.617 1.00 92.88 122 LEU A CA 1
ATOM 961 C C . LEU A 1 122 ? 17.137 10.436 2.712 1.00 92.88 122 LEU A C 1
ATOM 963 O O . LEU A 1 122 ? 15.908 10.492 2.668 1.00 92.88 122 LEU A O 1
ATOM 967 N N . LEU A 1 123 ? 17.783 9.837 3.718 1.00 93.75 123 LEU A N 1
ATOM 968 C CA . LEU A 1 123 ? 17.101 9.266 4.882 1.00 93.75 123 LEU A CA 1
ATOM 969 C C . LEU A 1 123 ? 16.309 10.330 5.651 1.00 93.75 123 LEU A C 1
ATOM 971 O O . LEU A 1 123 ? 15.150 10.094 5.989 1.00 93.75 123 LEU A O 1
ATOM 975 N N . LEU A 1 124 ? 16.906 11.500 5.889 1.00 93.50 124 LEU A N 1
ATOM 976 C CA . LEU A 1 124 ? 16.246 12.625 6.555 1.00 93.50 124 LEU A CA 1
ATOM 977 C C . LEU A 1 124 ? 15.055 13.152 5.745 1.00 93.50 124 LEU A C 1
ATOM 979 O O . LEU A 1 124 ? 13.985 13.366 6.311 1.00 93.50 124 LEU A O 1
ATOM 983 N N . ALA A 1 125 ? 15.201 13.302 4.427 1.00 93.00 125 ALA A N 1
ATOM 984 C CA . ALA A 1 125 ? 14.134 13.751 3.536 1.00 93.00 125 ALA A CA 1
ATOM 985 C C . ALA A 1 125 ? 12.943 12.776 3.532 1.00 93.00 125 ALA A C 1
ATOM 987 O O . ALA A 1 125 ? 11.782 13.196 3.623 1.00 93.00 125 ALA A O 1
ATOM 988 N N . LEU A 1 126 ? 13.218 11.466 3.481 1.00 92.56 126 LEU A N 1
ATOM 989 C CA . LEU A 1 126 ? 12.200 10.415 3.568 1.00 92.56 126 LEU A CA 1
ATOM 990 C C . LEU A 1 126 ? 11.525 10.388 4.943 1.00 92.56 126 LEU A C 1
ATOM 992 O O . LEU A 1 126 ? 10.300 10.292 5.012 1.00 92.56 126 LEU A O 1
ATOM 996 N N . ALA A 1 127 ? 12.293 10.512 6.029 1.00 93.75 127 ALA A N 1
ATOM 997 C CA . ALA A 1 127 ? 11.758 10.550 7.388 1.00 93.75 127 ALA A CA 1
ATOM 998 C C . ALA A 1 127 ? 10.846 11.768 7.601 1.00 93.75 127 ALA A C 1
ATOM 1000 O O . ALA A 1 127 ? 9.728 11.616 8.092 1.00 93.75 127 ALA A O 1
ATOM 1001 N N . ALA A 1 128 ? 11.274 12.956 7.166 1.00 93.44 128 ALA A N 1
ATOM 1002 C CA . ALA A 1 128 ? 10.475 14.176 7.241 1.00 93.44 128 ALA A CA 1
ATOM 1003 C C . ALA A 1 128 ? 9.170 14.050 6.435 1.00 93.44 128 ALA A C 1
ATOM 1005 O O . ALA A 1 128 ? 8.090 14.329 6.954 1.00 93.44 128 ALA A O 1
ATOM 1006 N N . SER A 1 129 ? 9.248 13.550 5.199 1.00 93.38 129 SER A N 1
ATOM 1007 C CA . SER A 1 129 ? 8.068 13.333 4.347 1.00 93.38 129 SER A CA 1
ATOM 1008 C C . SER A 1 129 ? 7.106 12.296 4.934 1.00 93.38 129 SER A C 1
ATOM 1010 O O . SER A 1 129 ? 5.885 12.4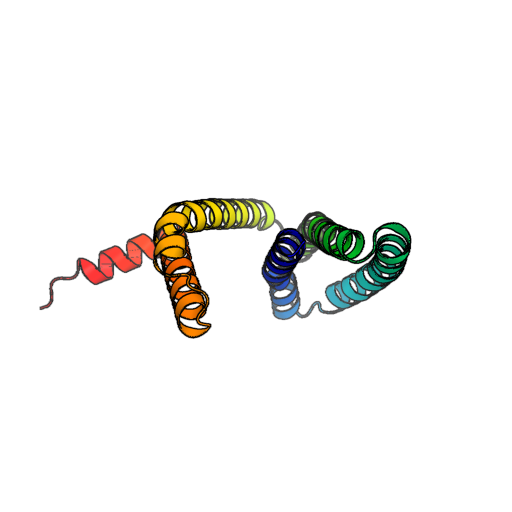77 4.908 1.00 93.38 129 SER A O 1
ATOM 1012 N N . GLY A 1 130 ? 7.648 11.228 5.524 1.00 92.44 130 GLY A N 1
ATOM 1013 C CA . GLY A 1 130 ? 6.879 10.211 6.235 1.00 92.44 130 GLY A CA 1
ATOM 1014 C C . GLY A 1 130 ? 6.159 10.773 7.460 1.00 92.44 130 GLY A C 1
ATOM 1015 O O . GLY A 1 130 ? 4.979 10.488 7.650 1.00 92.44 130 GLY A O 1
ATOM 1016 N N . LEU A 1 131 ? 6.824 11.619 8.253 1.00 94.12 131 LEU A N 1
ATOM 1017 C CA . LEU A 1 131 ? 6.226 12.276 9.420 1.00 94.12 131 LEU A CA 1
ATOM 1018 C C . LEU A 1 131 ? 5.100 13.236 9.032 1.00 94.12 131 LEU A C 1
ATOM 1020 O O . LEU A 1 131 ? 4.037 13.192 9.647 1.00 94.12 131 LEU A O 1
ATOM 1024 N N . VAL A 1 132 ? 5.294 14.055 7.992 1.00 93.38 132 VAL A N 1
ATOM 1025 C CA . VAL A 1 132 ? 4.243 14.943 7.460 1.00 93.38 132 VAL A CA 1
ATOM 1026 C C . VAL A 1 132 ? 3.028 14.127 7.025 1.00 93.38 132 VAL A C 1
ATOM 1028 O O . VAL A 1 132 ? 1.895 14.433 7.398 1.00 93.38 132 VAL A O 1
ATOM 1031 N N . THR A 1 133 ? 3.269 13.045 6.288 1.00 93.31 133 THR A N 1
ATOM 1032 C CA . THR A 1 133 ? 2.209 12.154 5.813 1.00 93.31 133 THR A CA 1
ATOM 1033 C C . THR A 1 133 ? 1.466 11.490 6.973 1.00 93.31 133 THR A C 1
ATOM 1035 O O . THR A 1 133 ? 0.235 11.483 6.999 1.00 93.31 133 THR A O 1
ATOM 1038 N N . LEU A 1 134 ? 2.195 10.981 7.969 1.00 92.31 134 LEU A N 1
ATOM 1039 C CA . LEU A 1 134 ? 1.618 10.356 9.156 1.00 92.31 134 LEU A CA 1
ATOM 1040 C C . LEU A 1 134 ? 0.777 11.351 9.964 1.00 92.31 134 LEU A C 1
ATOM 1042 O O . LEU A 1 134 ? -0.338 11.019 10.362 1.00 92.31 134 LEU A O 1
ATOM 1046 N N . ALA A 1 135 ? 1.284 12.568 10.173 1.00 91.38 135 ALA A N 1
ATOM 1047 C CA . ALA A 1 135 ? 0.577 13.623 10.890 1.00 91.38 135 ALA A CA 1
ATOM 1048 C C . ALA A 1 135 ? -0.730 14.005 10.182 1.00 91.38 135 ALA A C 1
ATOM 1050 O O . ALA A 1 135 ? -1.766 14.132 10.834 1.00 91.38 135 ALA A O 1
ATOM 1051 N N . LEU A 1 136 ? -0.710 14.120 8.851 1.00 91.69 136 LEU A N 1
ATOM 1052 C CA . LEU A 1 136 ? -1.899 14.447 8.067 1.00 91.69 136 LEU A CA 1
ATOM 1053 C C . LEU A 1 136 ? -2.951 13.330 8.126 1.00 91.69 136 LEU A C 1
ATOM 1055 O O . LEU A 1 136 ? -4.133 13.592 8.358 1.00 91.69 136 LEU A O 1
ATOM 1059 N N . VAL A 1 137 ? -2.525 12.071 7.980 1.00 91.50 137 VAL A N 1
ATOM 1060 C CA . VAL A 1 137 ? -3.414 10.909 8.120 1.00 91.50 137 VAL A CA 1
ATOM 1061 C C . VAL A 1 137 ? -4.014 10.856 9.530 1.00 91.50 137 VAL A C 1
ATOM 1063 O O . VAL A 1 137 ? -5.225 10.676 9.666 1.00 91.50 137 VAL A O 1
ATOM 1066 N N . ALA A 1 138 ? -3.204 11.069 10.569 1.00 88.88 138 ALA A N 1
ATOM 1067 C CA . ALA A 1 138 ? -3.643 11.094 11.963 1.00 88.88 138 ALA A CA 1
ATOM 1068 C C . ALA A 1 138 ? -4.668 12.211 12.229 1.00 88.88 138 ALA A C 1
ATOM 1070 O O . ALA A 1 138 ? -5.728 11.952 12.802 1.00 88.88 138 ALA A O 1
ATOM 1071 N N . ALA A 1 139 ? -4.398 13.430 11.756 1.00 87.00 139 ALA A N 1
ATOM 1072 C CA . ALA A 1 139 ? -5.295 14.576 11.900 1.00 87.00 139 ALA A CA 1
ATOM 1073 C C . ALA A 1 139 ? -6.633 14.378 11.167 1.00 87.00 139 ALA A C 1
ATOM 1075 O O . ALA A 1 139 ? -7.668 14.848 11.633 1.00 87.00 139 ALA A O 1
ATOM 1076 N N . SER A 1 140 ? -6.641 13.636 10.054 1.00 87.62 140 SER A N 1
ATOM 1077 C CA . SER A 1 140 ? -7.869 13.329 9.307 1.00 87.62 140 SER A CA 1
ATOM 1078 C C . SER A 1 140 ? -8.826 12.378 10.041 1.00 87.62 140 SER A C 1
ATOM 1080 O O . SER A 1 140 ? -9.992 12.250 9.661 1.00 87.62 140 SER A O 1
ATOM 1082 N N . HIS A 1 141 ? -8.355 11.678 11.079 1.00 83.06 141 HIS A N 1
ATOM 1083 C CA . HIS A 1 141 ? -9.168 10.727 11.824 1.00 83.06 141 HIS A CA 1
ATOM 1084 C C . HIS A 1 141 ? -9.830 11.409 13.030 1.00 83.06 141 HIS A C 1
ATOM 1086 O O . HIS A 1 141 ? -9.206 11.613 14.071 1.00 83.06 141 HIS A O 1
ATOM 1092 N N . GLY A 1 142 ? -11.121 11.739 12.900 1.00 72.69 142 GLY A N 1
ATOM 1093 C CA . GLY A 1 142 ? -11.896 12.512 13.886 1.00 72.69 142 GLY A CA 1
ATOM 1094 C C . GLY A 1 142 ? -11.754 12.080 15.359 1.00 72.69 142 GLY A C 1
ATOM 1095 O O . GLY A 1 142 ? -11.515 12.945 16.200 1.00 72.69 142 GLY A O 1
ATOM 1096 N N . PRO A 1 143 ? -11.833 10.778 15.705 1.00 66.69 143 PRO A N 1
ATOM 1097 C CA . PRO A 1 143 ? -11.651 10.307 17.085 1.00 66.69 143 PRO A CA 1
ATOM 1098 C C . PRO A 1 143 ? -10.240 10.522 17.649 1.00 66.69 143 PRO A C 1
ATOM 1100 O O . PRO A 1 143 ? -10.063 10.632 18.862 1.00 66.69 143 PRO A O 1
ATOM 1103 N N . LEU A 1 144 ? -9.223 10.548 16.786 1.00 64.00 144 LEU A N 1
ATOM 1104 C CA . LEU A 1 144 ? -7.841 10.795 17.188 1.00 64.00 144 LEU A CA 1
ATOM 1105 C C . LEU A 1 144 ? -7.594 12.299 17.336 1.00 64.00 144 LEU A C 1
ATOM 1107 O O . LEU A 1 144 ? -7.039 12.728 18.343 1.00 64.00 144 LEU A O 1
ATOM 1111 N N . ALA A 1 145 ? -8.075 13.099 16.382 1.00 64.00 145 ALA A N 1
ATOM 1112 C CA . ALA A 1 145 ? -7.993 14.554 16.435 1.00 64.00 145 ALA A CA 1
ATOM 1113 C C . ALA A 1 145 ? -8.694 15.123 17.678 1.00 64.00 145 ALA A C 1
ATOM 1115 O O . ALA A 1 145 ? -8.142 15.990 18.351 1.00 64.00 145 ALA A O 1
ATOM 1116 N N . SER A 1 146 ? -9.866 14.588 18.042 1.00 66.75 146 SER A N 1
ATOM 1117 C CA . SER A 1 146 ? -10.587 15.004 19.249 1.00 66.75 146 SER A CA 1
ATOM 1118 C C . SER A 1 146 ? -9.866 14.604 20.538 1.00 66.75 146 SER A C 1
ATOM 1120 O O . SER A 1 146 ? -9.778 15.414 21.456 1.00 66.75 146 SER A O 1
ATOM 1122 N N . LYS A 1 147 ? -9.281 13.399 20.612 1.00 67.38 147 LYS A N 1
ATOM 1123 C CA . LYS A 1 147 ? -8.455 12.988 21.761 1.00 67.38 147 LYS A CA 1
ATOM 1124 C C . LYS A 1 147 ? -7.200 13.846 21.916 1.00 67.38 147 LYS A C 1
ATOM 1126 O O . LYS A 1 147 ? -6.868 14.207 23.040 1.00 67.38 147 LYS A O 1
ATOM 1131 N N . ILE A 1 148 ? -6.531 14.184 20.813 1.00 66.94 148 ILE A N 1
ATOM 1132 C CA . ILE A 1 148 ? -5.376 15.092 20.809 1.00 66.94 148 ILE A CA 1
ATOM 1133 C C . ILE A 1 148 ? -5.812 16.481 21.280 1.00 66.94 148 ILE A C 1
ATOM 1135 O O . ILE A 1 148 ? -5.201 17.028 22.193 1.00 66.94 148 ILE A O 1
ATOM 1139 N N . TYR A 1 149 ? -6.904 17.014 20.730 1.00 70.44 149 TYR A N 1
ATOM 1140 C CA . TYR A 1 149 ? -7.447 18.308 21.133 1.00 70.44 149 TYR A CA 1
ATOM 1141 C C . TYR A 1 149 ? -7.737 18.359 22.637 1.00 70.44 149 TYR A C 1
ATOM 1143 O O . TYR A 1 149 ? -7.267 19.269 23.305 1.00 70.44 149 TYR A O 1
ATOM 1151 N N . VAL A 1 150 ? -8.407 17.341 23.189 1.00 72.88 150 VAL A N 1
ATOM 1152 C CA . VAL A 1 150 ? -8.719 17.254 24.628 1.00 72.88 150 VAL A CA 1
ATOM 1153 C C . VAL A 1 150 ? -7.462 17.156 25.503 1.00 72.88 150 VAL A C 1
ATOM 1155 O O . VAL A 1 150 ? -7.435 17.705 26.604 1.00 72.88 150 VAL A O 1
ATOM 1158 N N . LEU A 1 151 ? -6.415 16.467 25.039 1.00 75.19 151 LEU A N 1
ATOM 1159 C CA . LEU A 1 151 ? -5.128 16.375 25.740 1.00 75.19 151 LEU A CA 1
ATOM 1160 C C . LEU A 1 151 ? -4.404 17.725 25.793 1.00 75.19 151 LEU A C 1
ATOM 1162 O O . LEU A 1 151 ? -3.859 18.070 26.836 1.00 75.19 151 LEU A O 1
ATOM 1166 N N . PHE A 1 152 ? -4.433 18.492 24.700 1.00 72.31 152 PHE A N 1
ATOM 1167 C CA . PHE A 1 152 ? -3.814 19.820 24.624 1.00 72.31 152 PHE A CA 1
ATOM 1168 C C . PHE A 1 152 ? -4.680 20.941 25.215 1.00 72.31 152 PHE A C 1
ATOM 1170 O O . PHE A 1 152 ? -4.148 21.976 25.603 1.00 72.31 152 PHE A O 1
ATOM 1177 N N . SER A 1 153 ? -5.999 20.752 25.308 1.00 71.56 153 SER A N 1
ATOM 1178 C CA . SER A 1 153 ? -6.931 21.722 25.891 1.00 71.56 153 SER A CA 1
ATOM 1179 C C . SER A 1 153 ? -7.145 21.535 27.394 1.00 71.56 153 SER A C 1
ATOM 1181 O O . SER A 1 153 ? -7.899 22.303 27.991 1.00 71.56 153 SER A O 1
ATOM 1183 N N . LYS A 1 154 ? -6.535 20.520 28.024 1.00 56.09 154 LYS A N 1
ATOM 1184 C CA . LYS A 1 154 ? -6.508 20.423 29.487 1.00 56.09 154 LYS A CA 1
ATOM 1185 C C . LYS A 1 154 ? -5.562 21.503 30.031 1.00 56.09 154 LYS A C 1
ATOM 1187 O O . LYS A 1 154 ? -4.369 21.437 29.738 1.00 56.09 154 LYS A O 1
ATOM 1192 N N . PRO A 1 155 ? -6.047 22.474 30.825 1.00 53.47 155 PRO A N 1
ATOM 1193 C CA . PRO A 1 155 ? -5.151 23.371 31.530 1.00 53.47 155 PRO A CA 1
ATOM 1194 C C . PRO A 1 155 ? -4.313 22.537 32.503 1.00 53.47 155 PRO A C 1
ATOM 1196 O O . PRO A 1 155 ? -4.841 21.695 33.228 1.00 53.47 155 PRO A O 1
ATOM 1199 N N . SER A 1 156 ? -3.000 22.749 32.466 1.00 55.91 156 SER A N 1
ATOM 1200 C CA . SER A 1 156 ? -2.050 22.243 33.455 1.00 55.91 156 SER A CA 1
ATOM 1201 C C . SER A 1 156 ? -2.388 22.858 34.818 1.00 55.91 156 SER A C 1
ATOM 1203 O O . SER A 1 156 ? -1.891 23.935 35.140 1.00 55.91 156 SER A O 1
ATOM 1205 N N . THR A 1 157 ? -3.267 22.212 35.582 1.00 48.38 157 THR A N 1
ATOM 1206 C CA . THR A 1 157 ? -3.376 22.387 37.041 1.00 48.38 157 THR A CA 1
ATOM 1207 C C . THR A 1 157 ? -2.434 21.444 37.753 1.00 48.38 157 THR A C 1
ATOM 1209 O O . THR A 1 157 ? -2.451 20.249 37.376 1.00 48.38 157 THR A O 1
#